Protein AF-A0A1Y1MES5-F1 (afdb_monomer_lite)

pLDDT: mean 71.73, std 14.95, range [35.03, 88.81]

Organism: Photinus pyralis (NCBI:txid7054)

Structure (mmCIF, N/CA/C/O backbone):
data_AF-A0A1Y1MES5-F1
#
_entry.id   AF-A0A1Y1MES5-F1
#
loop_
_atom_site.group_PDB
_atom_site.id
_atom_site.type_symbol
_atom_site.label_atom_id
_atom_site.label_alt_id
_atom_site.label_comp_id
_atom_site.label_asym_id
_atom_site.label_entity_id
_atom_site.label_seq_id
_atom_site.pdbx_PDB_ins_code
_atom_site.Cartn_x
_atom_site.Cartn_y
_atom_site.Cartn_z
_atom_site.occupancy
_atom_site.B_iso_or_equiv
_atom_site.auth_seq_id
_atom_site.auth_comp_id
_atom_site.auth_asym_id
_atom_site.auth_atom_id
_atom_site.pdbx_PDB_model_num
ATOM 1 N N . CYS A 1 1 ? 15.698 15.659 -23.028 1.00 35.03 1 CYS A N 1
ATOM 2 C CA . CYS A 1 1 ? 15.119 16.065 -21.730 1.00 35.03 1 CYS A CA 1
ATOM 3 C C . CYS A 1 1 ? 14.884 14.804 -20.906 1.00 35.03 1 CYS A C 1
ATOM 5 O O . CYS A 1 1 ? 13.843 14.179 -21.017 1.00 35.03 1 CYS A O 1
ATOM 7 N N . THR A 1 2 ? 15.890 14.365 -20.155 1.00 37.41 2 THR A N 1
ATOM 8 C CA . THR A 1 2 ? 15.779 13.211 -19.256 1.00 37.41 2 THR A CA 1
ATOM 9 C C . THR A 1 2 ? 15.177 13.700 -17.942 1.00 37.41 2 THR A C 1
ATOM 11 O O . THR A 1 2 ? 15.875 14.309 -17.135 1.00 37.41 2 THR A O 1
ATOM 14 N N . SER A 1 3 ? 13.871 13.523 -17.749 1.00 46.19 3 SER A N 1
ATOM 15 C CA . SER A 1 3 ? 13.203 13.832 -16.483 1.00 46.19 3 SER A CA 1
ATOM 16 C C . SER A 1 3 ? 13.640 12.816 -15.426 1.00 46.19 3 SER A C 1
ATOM 18 O O . SER A 1 3 ? 13.036 11.754 -15.299 1.00 46.19 3 SER A O 1
ATOM 20 N N . SER A 1 4 ? 14.717 13.101 -14.688 1.00 43.88 4 SER A N 1
ATOM 21 C CA . SER A 1 4 ? 15.070 12.292 -13.522 1.00 43.88 4 SER A CA 1
ATOM 22 C C . SER A 1 4 ? 14.072 12.601 -12.407 1.00 43.88 4 SER A C 1
ATOM 24 O O . SER A 1 4 ? 14.114 13.678 -11.810 1.00 43.88 4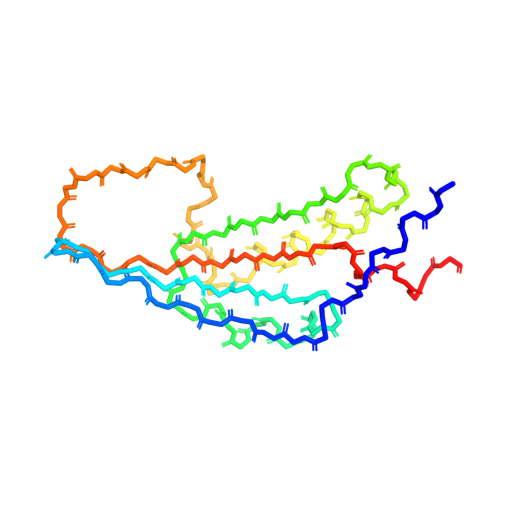 SER A O 1
ATOM 26 N N . SER A 1 5 ? 13.154 11.677 -12.140 1.00 46.41 5 SER A N 1
ATOM 27 C CA . SER A 1 5 ? 12.324 11.722 -10.940 1.00 46.41 5 SER A CA 1
ATOM 28 C C . SER A 1 5 ? 13.233 11.610 -9.716 1.00 46.41 5 SER A C 1
ATOM 30 O O . SER A 1 5 ? 13.966 10.630 -9.577 1.00 46.41 5 SER A O 1
ATOM 32 N N . VAL A 1 6 ? 13.209 12.617 -8.844 1.00 56.47 6 VAL A N 1
ATOM 33 C CA . VAL A 1 6 ? 13.915 12.556 -7.560 1.00 56.47 6 VAL A CA 1
ATOM 34 C C . VAL A 1 6 ? 13.171 11.564 -6.663 1.00 56.47 6 VAL A C 1
ATOM 36 O O . VAL A 1 6 ? 11.959 11.715 -6.497 1.00 56.47 6 VAL A O 1
ATOM 39 N N . PRO A 1 7 ? 13.852 10.556 -6.092 1.00 53.53 7 PRO A N 1
ATOM 40 C CA . PRO A 1 7 ? 13.203 9.599 -5.214 1.00 53.53 7 PRO A CA 1
ATOM 41 C C . PRO A 1 7 ? 12.713 10.268 -3.931 1.00 53.53 7 PRO A C 1
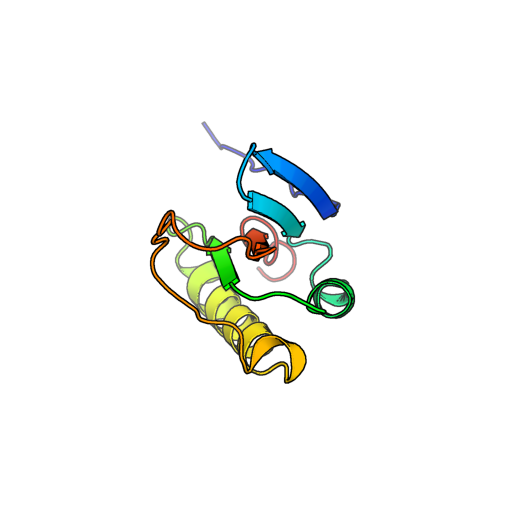ATOM 43 O O . PRO A 1 7 ? 13.474 10.948 -3.244 1.00 53.53 7 PRO A O 1
ATOM 46 N N . THR A 1 8 ? 11.442 10.059 -3.580 1.00 55.66 8 THR A N 1
ATOM 47 C CA . THR A 1 8 ? 10.903 10.493 -2.286 1.00 55.66 8 THR A CA 1
ATOM 48 C C . THR A 1 8 ? 11.539 9.648 -1.184 1.00 55.66 8 THR A C 1
ATOM 50 O O . THR A 1 8 ? 11.194 8.480 -1.025 1.00 55.66 8 THR A O 1
ATOM 53 N N . VAL A 1 9 ? 12.467 10.242 -0.425 1.00 61.00 9 VAL A N 1
ATOM 54 C CA . VAL A 1 9 ? 13.261 9.560 0.620 1.00 61.00 9 VAL A CA 1
ATOM 55 C C . VAL A 1 9 ? 12.462 9.299 1.912 1.00 61.00 9 VAL A C 1
ATOM 57 O O . VAL A 1 9 ? 12.941 8.608 2.807 1.00 61.00 9 VAL A O 1
ATOM 60 N N . GLY A 1 10 ? 11.235 9.819 2.032 1.00 67.19 10 GLY A N 1
ATOM 61 C CA . GLY A 1 10 ? 10.497 9.832 3.298 1.00 67.19 10 GLY A CA 1
ATOM 62 C C . GLY A 1 10 ? 8.998 9.548 3.209 1.00 67.19 10 GLY A C 1
ATOM 63 O O . GLY A 1 10 ? 8.474 9.080 2.198 1.00 67.19 10 GLY A O 1
ATOM 64 N N . THR A 1 11 ? 8.328 9.852 4.319 1.00 75.50 11 THR A N 1
ATOM 65 C CA . THR A 1 11 ? 6.877 9.757 4.502 1.00 75.50 11 THR A CA 1
ATOM 66 C C . THR A 1 11 ? 6.305 11.161 4.658 1.00 75.50 11 THR A C 1
ATOM 68 O O . THR A 1 11 ? 6.797 11.924 5.490 1.00 75.50 11 THR A O 1
ATOM 71 N N . ASN A 1 12 ? 5.247 11.501 3.925 1.00 80.38 12 ASN A N 1
ATOM 72 C CA . ASN A 1 12 ? 4.469 12.716 4.167 1.00 80.38 12 ASN A CA 1
ATOM 73 C C . ASN A 1 12 ? 3.121 12.343 4.798 1.00 80.38 12 ASN A C 1
ATOM 75 O O . ASN A 1 12 ? 2.415 11.471 4.296 1.00 80.38 12 ASN A O 1
ATOM 79 N N . ILE A 1 13 ? 2.767 12.981 5.915 1.00 84.81 13 ILE A N 1
ATOM 80 C CA . ILE A 1 13 ? 1.472 12.791 6.574 1.00 84.81 13 ILE A CA 1
ATOM 81 C C . ILE A 1 13 ? 0.750 14.132 6.588 1.00 84.81 13 ILE A C 1
ATOM 83 O O . ILE A 1 13 ? 1.129 15.047 7.317 1.00 84.81 13 ILE A O 1
ATOM 87 N N . CYS A 1 14 ? -0.326 14.231 5.816 1.00 85.56 14 CYS A N 1
ATOM 88 C CA . CYS A 1 14 ? -1.174 15.410 5.755 1.00 85.56 14 CYS A CA 1
ATOM 89 C C . CYS A 1 14 ? -2.544 15.086 6.352 1.00 85.56 14 CYS A C 1
ATOM 91 O O . CYS A 1 14 ? -3.182 14.117 5.954 1.00 85.56 14 CYS A O 1
ATOM 93 N N . THR A 1 15 ? -3.020 15.890 7.303 1.00 85.00 15 THR A N 1
ATOM 94 C CA . THR A 1 15 ? -4.392 15.770 7.817 1.00 85.00 15 THR A CA 1
ATOM 95 C C . THR A 1 15 ? -5.206 16.972 7.372 1.00 85.00 15 THR A C 1
ATOM 97 O O . THR A 1 15 ? -4.965 18.097 7.803 1.00 85.00 15 THR A O 1
ATOM 100 N N . ILE A 1 16 ? -6.182 16.724 6.507 1.00 83.75 16 ILE A N 1
ATOM 101 C CA . ILE A 1 16 ? -7.119 17.711 5.993 1.00 83.75 16 ILE A CA 1
ATOM 102 C C . ILE A 1 16 ? -8.352 17.679 6.889 1.00 83.75 16 ILE A C 1
ATOM 104 O O . ILE A 1 16 ? -9.080 16.689 6.929 1.00 83.75 16 ILE A O 1
ATOM 108 N N . LYS A 1 17 ? -8.596 18.778 7.600 1.00 82.12 17 LYS A N 1
ATOM 109 C CA . LYS A 1 17 ? -9.834 18.986 8.354 1.00 82.12 17 LYS A CA 1
ATOM 110 C C . LYS A 1 17 ? -10.772 19.858 7.529 1.00 82.12 17 LYS A C 1
ATOM 112 O O . LYS A 1 17 ? -10.408 20.964 7.128 1.00 82.12 17 LYS A O 1
ATOM 117 N N . ARG A 1 18 ? -11.974 19.361 7.261 1.00 77.38 18 ARG A N 1
ATOM 118 C CA . ARG A 1 18 ? -13.100 20.125 6.719 1.00 77.38 18 ARG A CA 1
ATOM 119 C C . ARG A 1 18 ? -14.221 20.118 7.746 1.00 77.38 18 ARG A C 1
ATOM 121 O O . ARG A 1 18 ? -14.237 19.282 8.641 1.00 77.38 18 ARG A O 1
ATOM 128 N N . GLN A 1 19 ? -15.146 21.062 7.608 1.00 75.81 19 GLN A N 1
ATOM 129 C CA . GLN A 1 19 ? -16.194 21.328 8.597 1.00 75.81 19 GLN A CA 1
ATOM 130 C C . GLN A 1 19 ? -16.992 20.073 8.998 1.00 75.81 19 GLN A C 1
ATOM 132 O O . GLN A 1 19 ? -17.400 19.977 10.146 1.00 75.81 19 GLN A O 1
ATOM 137 N N . ASN A 1 20 ? -17.118 19.100 8.085 1.00 73.38 20 ASN A N 1
ATOM 138 C CA . ASN A 1 20 ? -17.927 17.893 8.267 1.00 73.38 20 ASN A CA 1
ATOM 139 C C . ASN A 1 20 ? -17.125 16.578 8.148 1.00 73.38 20 ASN A C 1
ATOM 141 O O . ASN A 1 20 ? -17.723 15.510 8.179 1.00 73.38 20 ASN A O 1
ATOM 145 N N . PHE A 1 21 ? -15.800 16.623 7.936 1.00 74.44 21 PHE A N 1
ATOM 146 C CA . PHE A 1 21 ? -14.975 15.407 7.865 1.00 74.44 21 PHE A CA 1
ATOM 147 C C . PHE A 1 21 ? -13.491 15.685 8.129 1.00 74.44 21 PHE A C 1
ATOM 149 O O . PHE A 1 21 ? -12.960 16.746 7.791 1.00 74.44 21 PHE A O 1
ATOM 156 N N . THR A 1 22 ? -12.789 14.692 8.678 1.00 78.81 22 THR A N 1
ATOM 157 C CA . THR A 1 22 ? -11.325 14.708 8.816 1.00 78.81 22 THR A CA 1
ATOM 158 C C . THR A 1 22 ? -10.724 13.599 7.967 1.00 78.81 22 THR A C 1
ATOM 160 O O . THR A 1 22 ? -11.127 12.446 8.061 1.00 78.81 22 THR A O 1
ATOM 163 N N . MET A 1 23 ? -9.737 13.939 7.144 1.00 82.69 23 MET A N 1
ATOM 164 C CA . MET A 1 23 ? -9.048 12.987 6.284 1.00 82.69 23 MET A CA 1
ATOM 165 C C . MET A 1 23 ? -7.547 13.018 6.543 1.00 82.69 23 MET A C 1
ATOM 167 O O . MET A 1 23 ? -6.940 14.082 6.474 1.00 82.69 23 MET A O 1
ATOM 171 N N . THR A 1 24 ? -6.931 11.863 6.789 1.00 84.94 24 THR A N 1
ATOM 172 C CA . THR A 1 24 ? -5.470 11.744 6.906 1.00 84.94 24 THR A CA 1
ATOM 173 C C . THR A 1 24 ? -4.916 11.031 5.683 1.00 84.94 24 THR A C 1
ATOM 175 O O . THR A 1 24 ? -5.253 9.882 5.421 1.00 84.94 24 THR A O 1
ATOM 178 N N . ILE A 1 25 ? -4.050 11.709 4.943 1.00 86.38 25 ILE A N 1
ATOM 179 C CA . ILE A 1 25 ? -3.350 11.200 3.771 1.00 86.38 25 ILE A CA 1
ATOM 180 C C . ILE A 1 25 ? -1.914 10.886 4.185 1.00 86.38 25 ILE A C 1
ATOM 182 O O . ILE A 1 25 ? -1.219 11.746 4.726 1.00 86.38 25 ILE A O 1
ATOM 186 N N . ARG A 1 26 ? -1.481 9.648 3.949 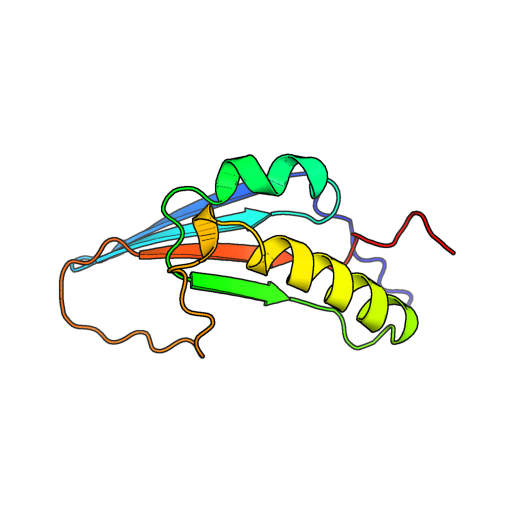1.00 88.00 26 ARG A N 1
ATOM 187 C CA . ARG A 1 26 ? -0.118 9.171 4.204 1.00 88.00 26 ARG A CA 1
ATOM 188 C C . ARG A 1 26 ? 0.534 8.840 2.868 1.00 88.00 26 ARG A C 1
ATOM 190 O O . ARG A 1 26 ? 0.193 7.827 2.271 1.00 88.00 26 ARG A O 1
ATOM 197 N N . GLU A 1 27 ? 1.431 9.690 2.392 1.00 86.06 27 GLU A N 1
ATOM 198 C CA . GLU A 1 27 ? 2.245 9.429 1.207 1.00 86.06 27 GLU A CA 1
ATOM 199 C C . GLU A 1 27 ? 3.526 8.711 1.627 1.00 86.06 27 GLU A C 1
ATOM 201 O O . GLU A 1 27 ? 4.306 9.246 2.419 1.00 86.06 27 GLU A O 1
ATOM 206 N N . LEU A 1 28 ? 3.739 7.498 1.118 1.00 84.94 28 LEU A N 1
ATOM 207 C CA . LEU A 1 28 ? 4.961 6.740 1.347 1.00 84.94 28 LEU A 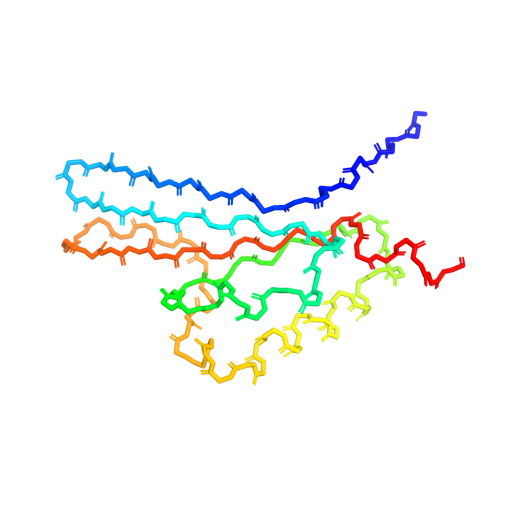CA 1
ATOM 208 C C . LEU A 1 28 ? 5.792 6.691 0.068 1.00 84.94 28 LEU A C 1
ATOM 210 O O . LEU A 1 28 ? 5.330 6.223 -0.979 1.00 84.94 28 LEU A O 1
ATOM 214 N N . GLY A 1 29 ? 7.039 7.141 0.184 1.00 79.62 29 GLY A N 1
ATOM 215 C CA . GLY A 1 29 ? 8.033 7.015 -0.867 1.00 79.62 29 GLY A CA 1
ATOM 216 C C . GLY A 1 29 ? 8.493 5.574 -1.074 1.00 79.62 29 GLY A C 1
ATOM 217 O O . GLY A 1 29 ? 8.393 4.716 -0.193 1.00 79.62 29 GLY A O 1
ATOM 218 N N . GLY A 1 30 ? 9.039 5.309 -2.256 1.00 75.12 30 GLY A N 1
ATOM 219 C CA . GLY A 1 30 ? 9.496 3.979 -2.627 1.00 75.12 30 GLY A CA 1
ATOM 220 C C . GLY A 1 30 ? 10.729 3.471 -1.876 1.00 75.12 30 GLY A C 1
ATOM 221 O O . GLY A 1 30 ? 10.848 2.281 -1.594 1.00 75.12 30 GLY A O 1
ATOM 222 N N . THR A 1 31 ? 11.634 4.369 -1.489 1.00 73.38 31 THR A N 1
ATOM 223 C CA . THR A 1 31 ? 12.875 4.016 -0.776 1.00 73.38 31 THR A CA 1
ATOM 224 C C . THR A 1 31 ? 12.623 3.489 0.637 1.00 73.38 31 THR A C 1
ATOM 226 O O . THR A 1 31 ? 13.471 2.799 1.195 1.00 73.38 31 THR A O 1
ATOM 229 N N . ILE A 1 32 ? 11.455 3.785 1.215 1.00 80.00 32 ILE A N 1
ATOM 230 C CA . ILE A 1 32 ? 11.036 3.325 2.545 1.00 80.00 32 ILE A CA 1
ATOM 231 C C . ILE A 1 32 ? 10.076 2.127 2.483 1.00 80.00 32 ILE A C 1
ATOM 233 O O . ILE A 1 32 ? 9.416 1.832 3.479 1.00 80.00 32 ILE A O 1
ATOM 237 N N . ALA A 1 33 ? 10.004 1.417 1.347 1.00 78.38 33 ALA A N 1
ATOM 238 C CA . ALA A 1 33 ? 9.155 0.233 1.174 1.00 78.38 33 ALA A CA 1
ATOM 239 C C . ALA A 1 33 ? 9.220 -0.786 2.333 1.00 78.38 33 ALA A C 1
ATOM 241 O O . ALA A 1 33 ? 8.161 -1.220 2.796 1.00 78.38 33 ALA A O 1
ATOM 242 N N . PRO A 1 34 ? 10.400 -1.103 2.911 1.00 82.06 34 PRO A N 1
ATOM 243 C CA . PRO A 1 34 ? 10.483 -2.002 4.065 1.00 82.06 34 PRO A CA 1
ATOM 244 C C . PRO A 1 34 ? 9.721 -1.516 5.312 1.00 82.06 34 PRO A C 1
ATOM 246 O O . PRO A 1 34 ? 9.292 -2.329 6.130 1.00 82.06 34 PRO A O 1
ATOM 249 N N . LEU A 1 35 ? 9.529 -0.201 5.460 1.00 84.38 35 LEU A N 1
ATOM 250 C CA . LEU A 1 35 ? 8.866 0.430 6.607 1.00 84.38 35 LEU A CA 1
ATOM 251 C C . LEU A 1 35 ? 7.364 0.653 6.393 1.00 84.38 35 LEU A C 1
ATOM 253 O O . LEU A 1 35 ? 6.658 0.999 7.339 1.00 84.38 35 LEU A O 1
ATOM 257 N N . TRP A 1 36 ? 6.836 0.420 5.188 1.00 86.50 36 TRP A N 1
ATOM 258 C CA . TRP A 1 36 ? 5.437 0.711 4.855 1.00 86.50 36 TRP A CA 1
ATOM 259 C C . TRP A 1 36 ? 4.423 0.065 5.799 1.00 86.50 36 TRP A C 1
ATOM 261 O O . TRP A 1 36 ? 3.423 0.689 6.154 1.00 86.50 36 TRP A O 1
ATOM 271 N N . LYS A 1 37 ? 4.718 -1.148 6.281 1.00 85.31 37 LYS A N 1
ATOM 272 C CA . LYS A 1 37 ? 3.852 -1.913 7.192 1.00 85.31 37 LYS A CA 1
ATOM 273 C C . LYS A 1 37 ? 3.509 -1.150 8.476 1.00 85.31 37 LYS A C 1
ATOM 275 O O . LYS A 1 37 ? 2.431 -1.350 9.028 1.00 85.31 37 LYS A O 1
ATOM 280 N N . GLN A 1 38 ? 4.383 -0.245 8.926 1.00 87.19 38 GLN A N 1
ATOM 281 C CA . GLN A 1 38 ? 4.155 0.588 10.112 1.00 87.19 38 GLN A CA 1
ATOM 282 C C . GLN A 1 38 ? 3.028 1.615 9.906 1.00 87.19 38 GLN A C 1
ATOM 284 O O . GLN A 1 38 ? 2.418 2.071 10.870 1.00 87.19 38 GLN A O 1
ATOM 289 N N . TYR A 1 39 ? 2.710 1.951 8.654 1.00 87.25 39 TYR A N 1
ATOM 290 C CA . TYR A 1 39 ? 1.743 2.986 8.291 1.00 87.25 39 TYR A CA 1
ATOM 291 C C . TYR A 1 39 ? 0.382 2.436 7.851 1.00 87.25 39 TYR A C 1
ATOM 293 O O . TYR A 1 39 ? -0.512 3.228 7.550 1.00 87.25 39 TYR A O 1
ATOM 301 N N . PHE A 1 40 ? 0.197 1.112 7.831 1.00 87.19 40 PHE A N 1
ATOM 302 C CA . PHE A 1 40 ? -1.053 0.473 7.397 1.00 87.19 40 PHE A CA 1
ATOM 303 C C . PHE A 1 40 ? -2.160 0.543 8.449 1.00 87.19 40 PHE A C 1
ATOM 305 O O . PHE A 1 40 ? -3.335 0.400 8.123 1.00 87.19 40 PHE A O 1
ATOM 312 N N . ASN A 1 41 ? -1.806 0.797 9.710 1.00 85.25 41 ASN A N 1
ATOM 313 C CA . ASN A 1 41 ? -2.786 0.819 10.783 1.00 85.25 41 ASN A CA 1
ATOM 314 C C . ASN A 1 41 ? -3.824 1.939 10.586 1.00 85.25 41 ASN A C 1
ATOM 316 O O . ASN A 1 41 ? -3.461 3.114 10.424 1.00 85.25 41 ASN A O 1
ATOM 320 N N . GLY A 1 42 ? -5.102 1.555 10.632 1.00 82.19 42 GLY A N 1
ATOM 321 C CA . GLY A 1 42 ? -6.251 2.443 10.461 1.00 82.19 42 GLY A CA 1
ATOM 322 C C . GLY A 1 42 ? -6.487 2.928 9.028 1.00 82.19 42 GLY A C 1
ATOM 323 O O . GLY A 1 42 ? -7.266 3.857 8.848 1.00 82.19 42 GLY A O 1
ATOM 324 N N . VAL A 1 43 ? -5.816 2.358 8.019 1.00 86.62 43 VAL A N 1
ATOM 325 C CA . VAL A 1 43 ? -6.007 2.729 6.607 1.00 86.62 43 VAL A CA 1
ATOM 326 C C . VAL A 1 43 ? -7.304 2.124 6.072 1.00 86.62 43 VAL A C 1
ATOM 328 O O . VAL A 1 43 ? -7.497 0.915 6.116 1.00 86.62 43 VAL A O 1
ATOM 331 N N . LEU A 1 44 ? -8.172 2.964 5.505 1.00 82.88 44 LEU A N 1
ATOM 332 C CA . LEU A 1 44 ? -9.444 2.528 4.913 1.00 82.88 44 LEU A CA 1
ATOM 333 C C . LEU A 1 44 ? -9.358 2.353 3.396 1.00 82.88 44 LEU A C 1
ATOM 335 O O . LEU A 1 44 ? -10.121 1.586 2.804 1.00 82.88 44 LEU A O 1
ATOM 339 N N . LYS A 1 45 ? -8.473 3.118 2.749 1.00 83.50 45 LYS A N 1
ATOM 340 C CA . LYS A 1 45 ? -8.318 3.161 1.293 1.00 83.50 45 LYS A CA 1
ATOM 341 C C . LYS A 1 45 ? -6.839 3.254 0.930 1.00 83.50 45 LYS A C 1
ATOM 343 O O . LYS A 1 45 ? -6.099 4.042 1.519 1.00 83.50 45 LYS A O 1
ATOM 348 N N . VAL A 1 46 ? -6.431 2.479 -0.069 1.00 85.00 46 VAL A N 1
ATOM 349 C CA . VAL A 1 46 ? -5.057 2.442 -0.589 1.00 85.00 46 VAL A CA 1
ATOM 350 C C . VAL A 1 46 ? -5.066 2.922 -2.036 1.00 85.00 46 VAL A C 1
ATOM 352 O O . VAL A 1 46 ? -5.886 2.475 -2.836 1.00 85.00 46 VAL A O 1
ATOM 355 N N . MET A 1 47 ? -4.152 3.827 -2.368 1.00 85.31 47 MET A N 1
ATOM 356 C CA . MET A 1 47 ? -3.891 4.317 -3.715 1.00 85.31 47 MET A CA 1
ATOM 357 C C . MET A 1 47 ? -2.450 3.966 -4.081 1.00 85.31 47 MET A C 1
ATOM 359 O O . MET A 1 47 ? -1.517 4.372 -3.393 1.00 85.31 47 MET A O 1
ATOM 363 N N . TYR A 1 48 ? -2.276 3.206 -5.157 1.00 84.25 48 TYR A N 1
ATOM 364 C CA . TYR A 1 48 ? -0.969 2.782 -5.648 1.00 84.25 48 TYR A CA 1
ATOM 365 C C . TYR A 1 48 ? -0.706 3.445 -6.998 1.00 84.25 48 TYR A C 1
ATOM 367 O O . TYR A 1 48 ? -1.461 3.236 -7.947 1.00 84.25 48 TYR A O 1
ATOM 375 N N . VAL A 1 49 ? 0.322 4.291 -7.062 1.00 80.94 49 VAL A N 1
ATOM 376 C CA . VAL A 1 49 ? 0.662 5.074 -8.254 1.00 80.94 49 VAL A CA 1
ATOM 377 C C . VAL A 1 49 ? 1.906 4.479 -8.901 1.00 80.94 49 VAL A C 1
ATOM 379 O O . VAL A 1 49 ? 2.973 4.430 -8.284 1.00 80.94 49 VAL A O 1
ATOM 382 N N . VAL A 1 50 ? 1.763 4.046 -10.155 1.00 77.38 50 VAL A N 1
ATOM 383 C CA . VAL A 1 50 ? 2.830 3.444 -10.966 1.00 77.38 50 VAL A CA 1
ATOM 384 C C . VAL A 1 50 ? 3.087 4.315 -12.185 1.00 77.38 50 VAL A C 1
ATOM 386 O O . VAL A 1 50 ? 2.147 4.771 -12.835 1.00 77.38 50 VAL A O 1
ATOM 389 N N . ASP A 1 51 ? 4.360 4.523 -12.505 1.00 75.25 51 ASP A N 1
ATOM 390 C CA . ASP A 1 51 ? 4.756 5.126 -13.771 1.00 75.25 51 ASP A CA 1
ATOM 391 C C . ASP A 1 51 ? 4.634 4.087 -14.897 1.00 75.25 51 ASP A C 1
ATOM 393 O O . ASP A 1 51 ? 5.382 3.111 -14.951 1.00 75.25 51 ASP A O 1
ATOM 397 N N . ALA A 1 52 ? 3.671 4.293 -15.795 1.00 73.81 52 ALA A N 1
ATOM 398 C CA . ALA A 1 52 ? 3.418 3.399 -16.922 1.00 73.81 52 ALA A CA 1
ATOM 399 C C . ALA A 1 52 ? 4.425 3.564 -18.077 1.00 73.81 52 ALA A C 1
ATOM 401 O O . ALA A 1 52 ? 4.383 2.790 -19.033 1.00 73.81 52 ALA A O 1
ATOM 402 N N . SER A 1 53 ? 5.323 4.555 -18.018 1.00 72.69 53 SER A N 1
ATOM 403 C CA . SER A 1 53 ? 6.315 4.798 -19.073 1.00 72.69 53 SER A CA 1
ATOM 404 C C . SER A 1 53 ? 7.446 3.762 -19.092 1.00 72.69 53 SER A C 1
ATOM 406 O O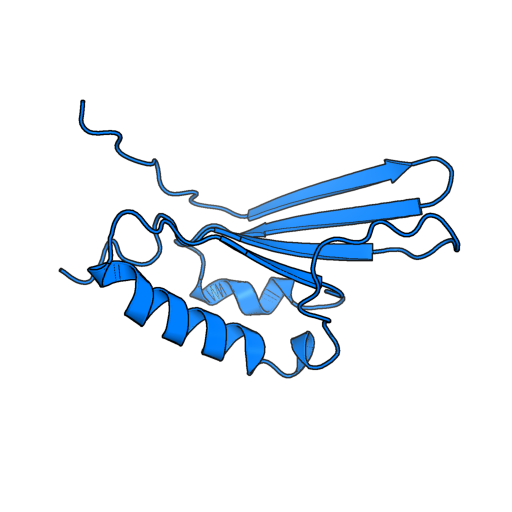 . SER A 1 53 ? 8.070 3.560 -20.134 1.00 72.69 53 SER A O 1
ATOM 408 N N . ASN A 1 54 ? 7.683 3.056 -17.979 1.00 69.56 54 ASN A N 1
ATOM 409 C CA . ASN A 1 54 ? 8.687 2.001 -17.880 1.00 69.56 54 ASN A CA 1
ATOM 410 C C . ASN A 1 54 ? 8.030 0.628 -17.684 1.00 69.56 54 ASN A C 1
ATOM 412 O O . ASN A 1 54 ? 7.778 0.187 -16.563 1.00 69.56 54 ASN A O 1
ATOM 416 N N . LEU A 1 55 ? 7.791 -0.076 -18.794 1.00 72.19 55 LEU A N 1
ATOM 417 C CA . LEU A 1 55 ? 7.156 -1.399 -18.789 1.00 72.19 55 LEU A CA 1
ATOM 418 C C . LEU A 1 55 ? 7.917 -2.434 -17.942 1.00 72.19 55 LEU A C 1
ATOM 420 O O . LEU A 1 55 ? 7.285 -3.299 -17.338 1.00 72.19 55 LEU A O 1
ATOM 424 N N . CYS A 1 56 ? 9.248 -2.327 -17.838 1.00 71.38 56 CYS A N 1
ATOM 425 C CA . CYS A 1 56 ? 10.054 -3.227 -17.006 1.00 71.38 56 CYS A CA 1
ATOM 426 C C . CYS A 1 56 ? 9.736 -3.077 -15.514 1.00 71.38 56 CYS A C 1
ATOM 428 O O . CYS A 1 56 ? 9.904 -4.024 -14.751 1.00 71.38 56 CYS A O 1
ATOM 430 N N . GLN A 1 57 ? 9.257 -1.904 -15.095 1.00 73.50 57 GLN A N 1
ATOM 431 C CA . GLN A 1 57 ? 8.924 -1.639 -13.701 1.00 73.50 57 GLN A CA 1
ATOM 432 C C . GLN A 1 57 ? 7.509 -2.085 -13.320 1.00 73.50 57 GLN A C 1
ATOM 434 O O . GLN A 1 57 ? 7.235 -2.288 -12.140 1.00 73.50 57 GLN A O 1
ATOM 439 N N . ILE A 1 58 ? 6.619 -2.296 -14.295 1.00 79.38 58 ILE A N 1
ATOM 440 C CA . ILE A 1 58 ? 5.216 -2.659 -14.042 1.00 79.38 58 ILE A CA 1
ATOM 441 C C . ILE A 1 58 ? 5.099 -4.029 -13.364 1.00 79.38 58 ILE A C 1
ATOM 443 O O . ILE A 1 58 ? 4.299 -4.187 -12.443 1.00 79.38 58 ILE A O 1
ATOM 447 N N . SER A 1 59 ? 5.892 -5.019 -13.785 1.00 82.38 59 SER A N 1
ATOM 448 C CA . SER A 1 59 ? 5.848 -6.368 -13.203 1.00 82.38 59 SER A CA 1
ATOM 449 C C . SER A 1 59 ? 6.265 -6.361 -11.730 1.00 82.38 59 SER A C 1
ATOM 451 O O . SER A 1 59 ? 5.543 -6.873 -10.876 1.00 82.38 59 SER A O 1
ATOM 453 N N . ALA A 1 60 ? 7.389 -5.716 -11.417 1.00 79.44 60 ALA A N 1
ATOM 454 C CA . ALA A 1 60 ? 7.890 -5.577 -10.055 1.00 79.44 60 ALA A CA 1
ATOM 455 C C . ALA A 1 60 ? 6.968 -4.705 -9.179 1.00 79.44 60 ALA A C 1
ATOM 457 O O . ALA A 1 60 ? 6.716 -5.050 -8.024 1.00 79.44 60 ALA A O 1
ATOM 458 N N . ALA A 1 61 ? 6.379 -3.642 -9.737 1.00 80.12 61 ALA A N 1
ATOM 459 C CA . ALA A 1 61 ? 5.344 -2.856 -9.067 1.00 80.12 61 ALA A CA 1
ATOM 460 C C . ALA A 1 61 ? 4.097 -3.703 -8.740 1.00 80.12 61 ALA A C 1
ATOM 462 O O . ALA A 1 61 ? 3.540 -3.603 -7.649 1.00 80.12 61 ALA A O 1
ATOM 463 N N . GLY A 1 62 ? 3.688 -4.595 -9.647 1.00 83.19 62 GLY A N 1
ATOM 464 C CA . GLY A 1 62 ? 2.584 -5.531 -9.422 1.00 83.19 62 GLY A CA 1
ATOM 465 C C . GLY A 1 62 ? 2.843 -6.505 -8.269 1.00 83.19 62 GLY A C 1
ATOM 466 O O . GLY A 1 62 ? 1.968 -6.693 -7.424 1.00 83.19 62 GLY A O 1
ATOM 467 N N . VAL A 1 63 ? 4.050 -7.079 -8.193 1.00 85.62 63 VAL A N 1
ATOM 468 C CA . VAL A 1 63 ? 4.451 -7.972 -7.088 1.00 85.62 63 VAL A CA 1
ATOM 469 C C . VAL A 1 63 ? 4.414 -7.230 -5.754 1.00 85.62 63 VAL A C 1
ATOM 471 O O . VAL A 1 63 ? 3.807 -7.707 -4.797 1.00 85.62 63 VAL A O 1
ATOM 474 N N . LEU A 1 64 ? 4.988 -6.029 -5.700 1.00 83.25 64 LEU A N 1
ATOM 475 C CA . LEU A 1 64 ? 4.986 -5.225 -4.484 1.00 83.25 64 LEU A CA 1
ATOM 476 C C . LEU A 1 64 ? 3.568 -4.823 -4.060 1.00 83.25 64 LEU A C 1
ATOM 478 O O . LEU A 1 64 ? 3.225 -4.870 -2.879 1.00 83.25 64 LEU A O 1
ATOM 482 N N . PHE A 1 65 ? 2.722 -4.437 -5.015 1.00 85.75 65 PHE A N 1
ATOM 483 C CA . PHE A 1 65 ? 1.333 -4.107 -4.726 1.00 85.75 65 PHE A CA 1
ATOM 484 C C . PHE A 1 65 ? 0.575 -5.312 -4.161 1.00 85.75 65 PHE A C 1
ATOM 486 O O . PHE A 1 65 ? -0.189 -5.165 -3.207 1.00 85.75 65 PHE A O 1
ATOM 493 N N . TYR A 1 66 ? 0.836 -6.512 -4.682 1.00 87.19 66 TYR A N 1
ATOM 494 C CA . TYR A 1 66 ? 0.285 -7.743 -4.127 1.00 87.19 66 TYR A CA 1
ATOM 495 C C . TYR A 1 66 ? 0.738 -7.977 -2.677 1.00 87.19 66 TYR A C 1
ATOM 497 O O . TYR A 1 66 ? -0.095 -8.296 -1.833 1.00 87.19 66 TYR A O 1
ATOM 505 N N . GLU 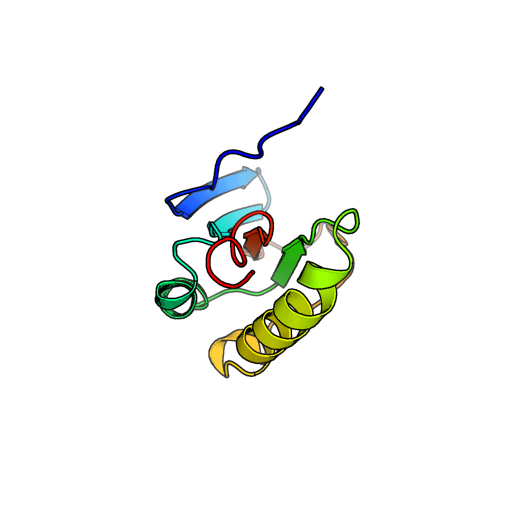A 1 67 ? 2.013 -7.749 -2.345 1.00 85.94 67 GLU A N 1
ATOM 506 C CA . GLU A 1 67 ? 2.505 -7.845 -0.959 1.00 85.94 67 GLU A CA 1
ATOM 507 C C . GLU A 1 67 ? 1.822 -6.851 -0.009 1.00 85.94 67 GLU A C 1
ATOM 509 O O . GLU A 1 67 ? 1.532 -7.185 1.143 1.00 85.94 67 GLU A O 1
ATOM 514 N N . VAL A 1 68 ? 1.545 -5.634 -0.486 1.00 86.00 68 VAL A N 1
ATOM 515 C CA . VAL A 1 68 ? 0.790 -4.628 0.273 1.00 86.00 68 VAL A CA 1
ATOM 516 C C . VAL A 1 68 ? -0.630 -5.127 0.535 1.00 86.00 68 VAL A C 1
ATOM 518 O O . VAL A 1 68 ? -1.069 -5.130 1.683 1.00 86.00 68 VAL A O 1
ATOM 521 N N . LEU A 1 69 ? -1.336 -5.593 -0.498 1.00 85.38 69 LEU A N 1
ATOM 522 C CA . LEU A 1 69 ? -2.711 -6.088 -0.374 1.00 85.38 69 LEU A CA 1
ATOM 523 C C . LEU A 1 69 ? -2.823 -7.374 0.455 1.00 85.38 69 LEU A C 1
ATOM 525 O O . LEU A 1 69 ? -3.830 -7.583 1.126 1.00 85.38 69 LEU A O 1
ATOM 529 N N . ALA A 1 70 ? -1.794 -8.223 0.441 1.00 88.81 70 ALA A N 1
ATOM 530 C CA . ALA A 1 70 ? -1.735 -9.438 1.250 1.00 88.81 70 ALA A CA 1
ATOM 531 C C . ALA A 1 70 ? -1.584 -9.150 2.755 1.00 88.81 70 ALA A C 1
ATOM 533 O O . ALA A 1 70 ? -1.713 -10.062 3.577 1.00 88.81 70 ALA A O 1
ATOM 534 N N . ASN A 1 71 ? -1.298 -7.904 3.145 1.00 87.94 71 ASN A N 1
ATOM 535 C CA . ASN A 1 71 ? -1.145 -7.553 4.545 1.00 87.94 71 ASN A CA 1
ATOM 536 C C . ASN A 1 71 ? -2.500 -7.602 5.282 1.00 87.94 71 ASN A C 1
ATOM 538 O O . ASN A 1 71 ? -3.445 -6.927 4.868 1.00 87.94 71 ASN A O 1
ATOM 542 N N . PRO A 1 72 ? -2.603 -8.317 6.420 1.00 86.38 72 PRO A N 1
ATOM 543 C CA . PRO A 1 72 ? -3.859 -8.438 7.160 1.00 86.38 72 PRO A CA 1
ATOM 544 C C . PRO A 1 72 ? -4.414 -7.092 7.643 1.00 86.38 72 PRO A C 1
ATOM 546 O O . PRO A 1 72 ? -5.627 -6.956 7.763 1.00 86.38 72 PRO A O 1
ATOM 549 N N . LEU A 1 73 ? -3.557 -6.087 7.865 1.00 84.75 73 LEU A N 1
ATOM 550 C CA . LEU A 1 73 ? -3.973 -4.739 8.273 1.00 84.75 73 LEU A CA 1
ATOM 551 C C . LEU A 1 73 ? -4.739 -3.982 7.179 1.00 84.75 73 LEU A C 1
ATOM 553 O O . LEU A 1 73 ? -5.398 -2.992 7.477 1.00 84.75 73 LEU A O 1
ATOM 557 N N . LEU A 1 74 ? -4.648 -4.432 5.925 1.00 83.94 74 LEU A N 1
ATOM 558 C CA . LEU A 1 74 ? -5.317 -3.832 4.770 1.00 83.94 74 LEU A CA 1
ATOM 559 C C . LEU A 1 74 ? -6.437 -4.722 4.214 1.00 83.94 74 LEU A C 1
ATOM 561 O O . LEU A 1 74 ? -7.029 -4.382 3.195 1.00 83.94 74 LEU A O 1
ATOM 565 N N . LYS A 1 75 ? -6.772 -5.832 4.888 1.00 78.62 75 LYS A N 1
ATOM 566 C CA . LYS A 1 75 ? -7.809 -6.778 4.444 1.00 78.62 75 LYS A CA 1
ATOM 567 C C . LYS A 1 75 ? -9.186 -6.122 4.293 1.00 78.62 75 LYS A C 1
ATOM 569 O O . LYS A 1 75 ? -9.932 -6.462 3.378 1.00 78.62 75 LYS A O 1
ATOM 574 N N . ASP A 1 76 ? -9.490 -5.170 5.170 1.00 72.94 76 ASP A N 1
ATOM 575 C CA . ASP A 1 76 ? -10.752 -4.426 5.164 1.00 72.94 76 ASP A CA 1
ATOM 576 C C . ASP A 1 76 ? -10.661 -3.118 4.357 1.00 72.94 76 ASP A C 1
ATOM 578 O O . ASP A 1 76 ? -11.667 -2.429 4.153 1.00 72.94 76 ASP A O 1
ATOM 582 N N . ALA A 1 77 ? -9.466 -2.771 3.861 1.00 72.88 77 ALA A N 1
ATOM 583 C CA . ALA A 1 77 ? -9.258 -1.568 3.073 1.00 72.88 77 ALA A CA 1
ATOM 584 C C . ALA A 1 77 ? -9.857 -1.748 1.671 1.00 72.88 77 ALA A C 1
ATOM 586 O O . ALA A 1 77 ? -9.483 -2.633 0.898 1.00 72.88 77 ALA A O 1
ATOM 587 N N . LYS A 1 78 ? -10.795 -0.873 1.301 1.00 65.88 78 LYS A N 1
ATOM 588 C CA . LYS A 1 78 ? -11.420 -0.911 -0.025 1.00 65.88 78 LYS A CA 1
ATOM 589 C C . LYS A 1 78 ? -10.492 -0.266 -1.054 1.00 65.88 78 LYS A C 1
ATOM 591 O O . LYS A 1 78 ? -10.302 0.950 -1.051 1.00 65.88 78 LYS A O 1
ATOM 596 N N . VAL A 1 79 ? -10.004 -1.059 -2.006 1.00 61.44 79 VAL A N 1
ATOM 597 C CA . VAL A 1 79 ? -9.404 -0.559 -3.255 1.00 61.44 79 VAL A CA 1
ATOM 598 C C . VAL A 1 79 ? -10.550 -0.079 -4.156 1.00 61.44 79 VAL A C 1
ATOM 600 O O . VAL A 1 79 ? -11.135 -0.843 -4.919 1.00 61.44 79 VAL A O 1
ATOM 603 N N . ARG A 1 80 ? -10.984 1.173 -3.984 1.00 47.72 80 ARG A N 1
ATOM 604 C CA . ARG A 1 80 ? -12.109 1.775 -4.723 1.00 47.72 80 ARG A CA 1
ATOM 605 C C . ARG A 1 80 ? -11.642 3.003 -5.498 1.00 47.72 80 ARG A C 1
ATOM 607 O O . ARG A 1 80 ? -10.839 3.788 -5.002 1.00 47.72 80 ARG A O 1
ATOM 614 N N . HIS A 1 81 ? -12.249 3.203 -6.667 1.00 46.97 81 HIS A N 1
ATOM 615 C CA . HIS A 1 81 ? -12.312 4.494 -7.352 1.00 46.97 81 HIS A CA 1
ATOM 616 C C . HIS A 1 81 ? -12.794 5.565 -6.352 1.00 46.97 81 HIS A C 1
ATOM 618 O O . HIS A 1 81 ? -13.711 5.303 -5.566 1.00 46.97 81 HIS A O 1
ATOM 624 N N . LEU A 1 82 ? -12.135 6.725 -6.318 1.00 44.91 82 LEU A N 1
ATOM 625 C CA . LEU A 1 82 ? -12.336 7.766 -5.309 1.00 44.91 82 LEU A CA 1
ATOM 626 C C . LEU A 1 82 ? -13.749 8.375 -5.397 1.00 44.91 82 LEU A C 1
ATOM 628 O O . LEU A 1 82 ? -13.943 9.413 -6.014 1.00 44.91 82 LEU A O 1
ATOM 632 N N . ASN A 1 83 ? -14.731 7.767 -4.734 1.00 42.12 83 ASN A N 1
ATOM 633 C CA . ASN A 1 83 ? -15.996 8.434 -4.445 1.00 42.12 83 ASN A CA 1
ATOM 634 C C . ASN A 1 83 ? -15.851 9.152 -3.101 1.00 42.12 83 ASN A C 1
ATOM 636 O O . ASN A 1 83 ? -15.798 8.518 -2.042 1.00 42.12 83 ASN A O 1
ATOM 640 N N . VAL A 1 84 ? -15.738 10.479 -3.158 1.00 55.56 84 VAL A N 1
ATOM 641 C CA . VAL A 1 84 ? -15.939 11.359 -2.002 1.00 55.56 84 VAL A CA 1
ATOM 642 C C . VAL A 1 84 ? -17.451 11.507 -1.841 1.00 55.56 84 VAL A C 1
ATOM 644 O O . VAL A 1 84 ? -18.047 12.463 -2.327 1.00 55.56 84 VAL A O 1
ATOM 647 N N . CYS A 1 85 ? -18.102 10.505 -1.248 1.00 48.25 85 CYS A N 1
ATOM 648 C CA . CYS A 1 85 ? -19.502 10.642 -0.859 1.00 48.25 85 CYS A CA 1
ATOM 649 C C . CYS A 1 85 ? -19.547 11.529 0.386 1.00 48.25 85 CYS A C 1
ATOM 651 O O . CYS A 1 85 ? -19.070 11.135 1.445 1.00 48.25 85 CYS A O 1
ATOM 653 N N . GLY A 1 86 ? -20.058 12.749 0.225 1.00 50.47 86 GLY A N 1
ATOM 654 C CA . GLY A 1 86 ? -20.333 13.660 1.328 1.00 50.47 86 GLY A CA 1
ATOM 655 C C . GLY A 1 86 ? -21.581 13.203 2.070 1.00 50.47 86 GLY A C 1
ATOM 656 O O . GLY A 1 86 ? -22.691 13.382 1.581 1.00 50.47 86 GLY A O 1
ATOM 657 N N . GLY A 1 87 ? -21.381 12.603 3.233 1.00 47.00 87 GLY A N 1
ATOM 658 C CA . GLY A 1 87 ? -22.435 12.183 4.143 1.00 47.00 87 GLY A CA 1
ATOM 659 C C . GLY A 1 87 ? -21.823 11.274 5.195 1.00 47.00 87 GLY A C 1
ATOM 660 O O . GLY A 1 87 ? -21.266 10.248 4.830 1.00 47.00 87 GLY A O 1
ATOM 661 N N . GLU A 1 88 ? -21.954 11.679 6.458 1.00 52.62 88 GLU A N 1
ATOM 662 C CA . GLU A 1 88 ? -21.439 11.047 7.686 1.00 52.62 88 GLU A CA 1
ATOM 663 C C . GLU A 1 88 ? -20.032 11.498 8.127 1.00 52.62 88 GLU A C 1
ATOM 665 O O . GLU A 1 88 ? -19.107 11.649 7.328 1.00 52.62 88 GLU A O 1
ATOM 670 N N . GLU A 1 89 ? -19.911 11.778 9.432 1.00 54.09 89 GLU A N 1
ATOM 671 C CA . GLU A 1 89 ? -18.707 12.243 10.134 1.00 54.09 89 GLU A CA 1
ATOM 672 C C . GLU A 1 89 ? -17.641 11.138 10.237 1.00 54.09 89 GLU A C 1
ATOM 674 O O . GLU A 1 89 ? -17.206 10.759 11.324 1.00 54.09 89 GLU A O 1
ATOM 679 N N . GLU A 1 90 ? -17.210 10.574 9.113 1.00 58.00 90 GLU A N 1
ATOM 680 C CA . GLU A 1 90 ? -16.200 9.523 9.125 1.00 58.00 90 GLU A CA 1
ATOM 681 C C . GLU A 1 90 ? -14.786 10.093 8.967 1.00 58.00 90 GLU A C 1
ATOM 683 O O . GLU A 1 90 ? -14.451 10.825 8.028 1.00 58.00 90 GLU A O 1
ATOM 688 N N . MET A 1 91 ? -13.911 9.730 9.908 1.00 61.28 91 MET A N 1
ATOM 689 C CA . MET A 1 91 ? -12.476 9.936 9.762 1.00 61.28 91 MET A CA 1
ATOM 690 C C . MET A 1 91 ? -11.947 8.962 8.708 1.00 61.28 91 MET A C 1
ATOM 692 O O . MET A 1 91 ? -11.851 7.761 8.954 1.00 61.28 91 MET A O 1
ATOM 696 N N . HIS A 1 92 ? -11.559 9.470 7.540 1.00 71.06 92 HIS A N 1
ATOM 697 C CA . HIS A 1 92 ? -11.031 8.624 6.475 1.00 71.06 92 HIS A CA 1
ATOM 698 C C . HIS A 1 92 ? -9.506 8.700 6.383 1.00 71.06 92 HIS A C 1
ATOM 700 O O . HIS A 1 92 ? -8.931 9.772 6.196 1.00 71.06 92 HIS A O 1
ATOM 706 N N . VAL A 1 93 ? -8.832 7.551 6.456 1.00 73.12 93 VAL A N 1
ATOM 707 C CA . VAL A 1 93 ? -7.375 7.468 6.286 1.00 73.12 93 VAL A CA 1
ATOM 708 C C . VAL A 1 93 ? -7.042 6.843 4.935 1.00 73.12 93 VAL A C 1
ATOM 710 O O . VAL A 1 93 ? -7.475 5.729 4.625 1.00 73.12 93 VAL A O 1
ATOM 713 N N . TYR A 1 94 ? -6.255 7.571 4.149 1.00 77.25 94 TYR A N 1
ATOM 714 C CA . TYR A 1 94 ? -5.794 7.190 2.822 1.00 77.25 94 TYR A CA 1
ATOM 715 C C . TYR A 1 94 ? -4.297 6.938 2.855 1.00 77.25 94 TYR A C 1
ATOM 717 O O . TYR A 1 94 ? -3.530 7.744 3.384 1.00 77.25 94 TYR A O 1
ATOM 725 N N . LEU A 1 95 ? -3.886 5.838 2.242 1.00 78.31 95 LEU A N 1
ATOM 726 C CA . LEU A 1 95 ? -2.487 5.510 2.037 1.00 78.31 95 LEU A CA 1
ATOM 727 C C . LEU A 1 95 ? -2.152 5.667 0.557 1.00 78.31 95 LEU A C 1
ATOM 729 O O . LEU A 1 95 ? -2.725 4.967 -0.272 1.00 78.31 95 LEU A O 1
ATOM 733 N N . ILE A 1 96 ? -1.247 6.584 0.234 1.00 78.44 96 ILE A N 1
ATOM 734 C CA . ILE A 1 96 ? -0.740 6.806 -1.119 1.00 78.44 96 ILE A CA 1
ATOM 735 C C . ILE A 1 96 ? 0.663 6.217 -1.186 1.00 78.44 96 ILE A C 1
ATOM 737 O O . ILE A 1 96 ? 1.552 6.613 -0.439 1.00 78.44 96 ILE A O 1
ATOM 741 N N . LEU A 1 97 ? 0.857 5.261 -2.082 1.00 74.44 97 LEU A N 1
ATOM 742 C CA . LEU A 1 97 ? 2.133 4.599 -2.312 1.00 74.44 97 LEU A CA 1
ATOM 743 C C . LEU A 1 97 ? 2.644 5.014 -3.690 1.00 74.44 97 LEU A C 1
ATOM 745 O O . LEU A 1 97 ? 1.987 4.749 -4.700 1.00 74.44 97 LEU A O 1
ATOM 749 N N . VAL A 1 98 ? 3.799 5.676 -3.726 1.00 68.25 98 VAL A N 1
ATOM 750 C CA . VAL A 1 98 ? 4.389 6.190 -4.968 1.00 68.25 98 VAL A CA 1
ATOM 751 C C . VAL A 1 98 ? 5.520 5.263 -5.405 1.00 68.25 98 VAL A C 1
ATOM 753 O O . VAL A 1 98 ? 6.562 5.174 -4.756 1.00 68.25 98 VAL A O 1
ATOM 756 N N . SER A 1 99 ? 5.310 4.556 -6.518 1.00 65.06 99 SER A N 1
ATOM 757 C CA . SER A 1 99 ? 6.234 3.523 -7.000 1.00 65.06 99 SER A CA 1
ATOM 758 C C . SER A 1 99 ? 7.406 4.048 -7.832 1.00 65.06 99 SER A C 1
ATOM 760 O O . SER A 1 99 ? 8.287 3.260 -8.173 1.00 65.06 99 SER A O 1
ATOM 762 N N . THR A 1 100 ? 7.459 5.347 -8.149 1.00 56.00 100 THR A N 1
ATOM 763 C CA . THR A 1 100 ? 8.390 5.947 -9.134 1.00 56.00 100 THR A CA 1
ATOM 764 C C . THR A 1 100 ? 9.882 5.746 -8.831 1.00 56.00 100 THR A C 1
ATOM 766 O O . THR A 1 100 ? 10.731 6.122 -9.633 1.00 56.00 100 THR A O 1
ATOM 769 N N . SER A 1 101 ? 10.248 5.165 -7.685 1.00 51.69 101 SER A N 1
ATOM 770 C CA . SER A 1 101 ? 11.649 4.947 -7.293 1.00 51.69 101 SER A CA 1
ATOM 771 C C . SER A 1 101 ? 11.943 3.602 -6.639 1.00 51.69 101 SER A C 1
ATOM 773 O O . SER A 1 101 ? 13.062 3.378 -6.187 1.00 51.69 101 SER A O 1
ATOM 775 N N . ILE A 1 102 ? 10.973 2.687 -6.582 1.00 52.72 102 ILE A N 1
ATOM 776 C CA . ILE A 1 102 ? 11.149 1.410 -5.866 1.00 52.72 102 ILE A CA 1
ATOM 777 C C . ILE A 1 102 ? 12.148 0.490 -6.580 1.00 52.72 102 ILE A C 1
ATOM 779 O O . ILE A 1 102 ? 12.702 -0.426 -5.982 1.00 52.72 102 ILE A O 1
ATOM 783 N N . ILE A 1 103 ? 12.431 0.767 -7.854 1.00 52.66 103 ILE A N 1
ATOM 784 C CA . ILE A 1 103 ? 13.115 -0.165 -8.755 1.00 52.66 103 ILE A CA 1
ATOM 785 C C . ILE A 1 103 ? 14.421 0.429 -9.295 1.00 52.66 103 ILE A C 1
ATOM 787 O O . ILE A 1 103 ? 14.839 0.125 -10.405 1.00 52.66 103 ILE A O 1
ATOM 791 N N . GLN A 1 104 ? 15.084 1.298 -8.521 1.00 49.00 104 GLN A N 1
ATOM 792 C CA . GLN A 1 104 ? 16.426 1.781 -8.879 1.00 49.00 104 GLN A CA 1
ATOM 793 C C . GLN A 1 104 ? 17.556 0.788 -8.539 1.00 49.00 104 GLN A C 1
ATOM 795 O O . GLN A 1 104 ? 18.693 1.043 -8.909 1.00 49.00 104 GLN A O 1
ATOM 800 N N . ASN A 1 105 ? 17.267 -0.356 -7.902 1.00 43.81 105 ASN A N 1
ATOM 801 C CA . ASN A 1 105 ? 18.282 -1.344 -7.494 1.00 43.81 105 ASN A CA 1
ATOM 802 C C . ASN A 1 105 ? 18.112 -2.720 -8.168 1.00 43.81 105 ASN A C 1
ATOM 804 O O . ASN A 1 105 ? 18.221 -3.746 -7.500 1.00 43.81 105 ASN A O 1
ATOM 808 N N . GLY A 1 106 ? 17.803 -2.771 -9.467 1.00 47.00 106 GLY A N 1
ATOM 809 C CA . GLY A 1 106 ? 17.536 -4.059 -10.124 1.00 47.00 106 GLY A CA 1
ATOM 810 C C . GLY A 1 106 ? 17.590 -4.095 -11.649 1.00 47.00 106 GLY A C 1
ATOM 811 O O . GLY A 1 106 ? 16.903 -4.930 -12.232 1.00 47.00 106 GLY A O 1
ATOM 812 N N . CYS A 1 107 ? 18.370 -3.218 -12.284 1.00 39.59 107 CYS A N 1
ATOM 813 C CA . CYS A 1 107 ? 18.798 -3.360 -13.678 1.00 39.59 107 CYS A CA 1
ATOM 814 C C . CYS A 1 107 ? 20.304 -3.100 -13.748 1.00 39.59 107 CYS A C 1
ATOM 816 O O . CYS A 1 107 ? 20.727 -2.097 -13.127 1.00 39.59 107 CYS A O 1
#

Foldseek 3Di:
DPPDDDWPCAKDWDWDDDPQEIEIEIEGTLNCLVVVLVVLAPAQEEAEDDDPPDPVLVVVSVVSVVVVCPDPSCVNHDHDDDDPPPDHHDYHYYYYYYSSPNPPPPD

Sequence (107 aa):
CTSSSVPTVGTNICTIKRQNFTMTIRELGGTIAPLWKQYFNGVLKVMYVVDASNLCQISAAGVLFYEVLANPLLKDAKVRHLNVCGGEEEMHVYLILVSTSIIQNGC

InterPro domains:
  IPR006689 Small GTPase superfamily, ARF/SAR type [PF00025] (4-78)
  IPR027417 P-loop containing nucleoside triphosphate hydrolase [G3DSA:3.40.50.300] (1-83)
  IPR027417 P-loop containing nucleoside triphosphate hydrolase [SSF52540] (5-78)

Secondary structure (DSSP, 8-state):
----PPP--SEEEEEEEETTEEEEEEEE-GGGGGGGGGG-TT--EEEEE--TT-HHHHHHHHHHHHHHHTSGGGTT-----------S---EEEEEEE-TTTTSS--

Radius of gyration: 15.0 Å; chains: 1; bounding box: 41×31×32 Å